Protein AF-Q0W185-F1 (afdb_monomer)

Radius of gyration: 13.71 Å; Cα contacts (8 Å, |Δi|>4): 116; 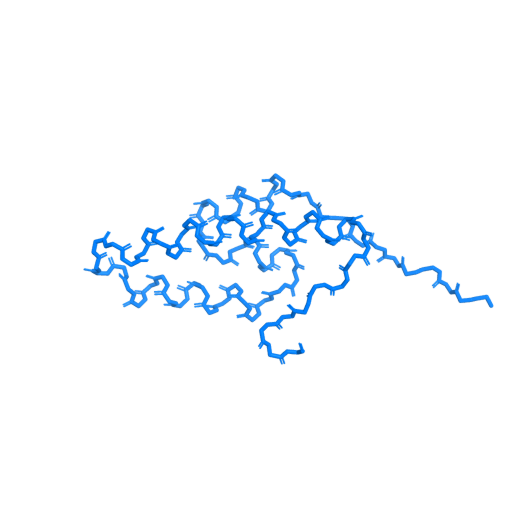chains: 1; bounding box: 41×18×38 Å

Mean predicted aligned error: 6.06 Å

Sequence (82 aa):
MASAPVINRKEPILSLILSFLVPGLGQIYNGQVKKGLVLLVAYFLLCWTCIAPLIIWIYGLYDGYTVAAAINCGEHQPDWFS

Organism: Methanocella arvoryzae (strain DSM 22066 / NBRC 105507 / MRE50) (NCBI:txid351160)

Structure (mmCIF, N/CA/C/O backbone):
data_AF-Q0W185-F1
#
_entry.id   AF-Q0W185-F1
#
loop_
_atom_site.group_PDB
_atom_site.id
_atom_site.type_symbol
_atom_site.label_atom_id
_atom_site.label_alt_id
_atom_site.label_comp_id
_atom_site.label_asym_id
_atom_site.label_entity_id
_atom_site.label_seq_id
_atom_site.pdbx_PDB_ins_code
_atom_site.Cartn_x
_atom_site.Cartn_y
_atom_site.Cartn_z
_atom_site.occupancy
_atom_site.B_iso_or_equiv
_atom_site.auth_seq_id
_atom_site.auth_comp_id
_atom_site.auth_asym_id
_atom_site.auth_atom_id
_atom_site.pdbx_PDB_model_num
ATOM 1 N N . MET A 1 1 ? -30.429 8.350 22.133 1.00 49.84 1 MET A N 1
ATOM 2 C CA . MET A 1 1 ? -28.978 8.375 22.411 1.00 49.84 1 MET A CA 1
ATOM 3 C C . MET A 1 1 ? -28.305 7.746 21.204 1.00 49.84 1 MET A C 1
ATOM 5 O O . MET A 1 1 ? -28.532 6.567 20.976 1.00 49.84 1 MET A O 1
ATOM 9 N N . ALA A 1 2 ? -27.622 8.522 20.360 1.00 57.50 2 ALA A N 1
ATOM 10 C CA . ALA A 1 2 ? -26.879 7.945 19.241 1.00 57.50 2 ALA A CA 1
ATOM 11 C C . ALA A 1 2 ? -25.796 7.028 19.826 1.00 57.50 2 ALA A C 1
ATOM 13 O O . ALA A 1 2 ? -24.991 7.479 20.639 1.00 57.50 2 ALA A O 1
ATOM 14 N N . SER A 1 3 ? -25.830 5.736 19.502 1.00 58.03 3 SER A N 1
ATOM 15 C CA . SER A 1 3 ? -24.766 4.806 19.875 1.00 58.03 3 SER A CA 1
ATOM 16 C C . SER A 1 3 ? -23.461 5.330 19.285 1.00 58.03 3 SER A C 1
ATOM 18 O O . SER A 1 3 ? -23.391 5.530 18.071 1.00 58.03 3 SER A O 1
ATOM 20 N N . ALA A 1 4 ? -22.459 5.598 20.126 1.00 62.62 4 ALA A N 1
ATOM 21 C CA . ALA A 1 4 ? -21.137 5.997 19.654 1.00 62.62 4 ALA A CA 1
ATOM 22 C C 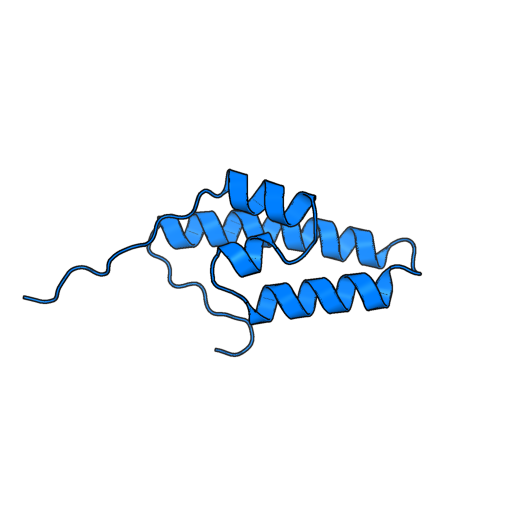. ALA A 1 4 ? -20.658 4.985 18.593 1.00 62.62 4 ALA A C 1
ATOM 24 O O . ALA A 1 4 ? -20.836 3.779 18.803 1.00 62.62 4 ALA A O 1
ATOM 25 N N . PRO A 1 5 ? -20.109 5.437 17.451 1.00 64.12 5 PRO A N 1
ATOM 26 C CA . PRO A 1 5 ? -19.635 4.521 16.426 1.00 64.12 5 PRO A CA 1
ATOM 27 C C . PRO A 1 5 ? -18.581 3.598 17.038 1.00 64.12 5 PRO A C 1
ATOM 29 O O . PRO A 1 5 ? -17.647 4.051 17.701 1.00 64.12 5 PRO A O 1
ATOM 32 N N . VAL A 1 6 ? -18.741 2.290 16.842 1.00 66.12 6 VAL A N 1
ATOM 33 C CA . VAL A 1 6 ? -17.739 1.305 17.255 1.00 66.12 6 VAL A CA 1
ATOM 34 C C . VAL A 1 6 ? -16.533 1.476 16.331 1.00 66.12 6 VAL A C 1
ATOM 36 O O . VAL A 1 6 ? -16.504 0.930 15.229 1.00 66.12 6 VAL A O 1
ATOM 39 N N . ILE A 1 7 ? -15.550 2.275 16.751 1.00 65.75 7 ILE A N 1
ATOM 40 C CA . ILE A 1 7 ? -14.298 2.453 16.010 1.00 65.75 7 ILE A CA 1
ATOM 41 C C . ILE A 1 7 ? -13.485 1.165 16.152 1.00 65.75 7 ILE A C 1
ATOM 43 O O . ILE A 1 7 ? -12.926 0.864 17.208 1.00 65.75 7 ILE A O 1
ATOM 47 N N . ASN A 1 8 ? -13.444 0.374 15.081 1.00 74.62 8 ASN A N 1
ATOM 48 C CA . ASN A 1 8 ? -12.610 -0.817 14.999 1.00 74.62 8 ASN A CA 1
ATOM 49 C C . ASN A 1 8 ? -11.154 -0.373 14.810 1.00 74.62 8 ASN A C 1
ATOM 51 O O . ASN A 1 8 ? -10.711 -0.164 13.680 1.00 74.62 8 ASN A O 1
ATOM 55 N N . ARG A 1 9 ? -10.442 -0.167 15.926 1.00 76.62 9 ARG A N 1
ATOM 56 C CA . ARG A 1 9 ? -9.029 0.229 15.909 1.00 76.62 9 ARG A CA 1
ATOM 57 C C . ARG A 1 9 ? -8.207 -0.763 15.084 1.00 76.62 9 ARG A C 1
ATOM 59 O O . ARG A 1 9 ? -8.364 -1.976 15.217 1.00 76.62 9 ARG A O 1
ATOM 66 N N . LYS A 1 10 ? -7.347 -0.227 14.225 1.00 82.56 10 LYS A N 1
ATOM 67 C CA . LYS A 1 10 ? -6.437 -0.966 13.350 1.00 82.56 10 LYS A CA 1
ATOM 68 C C . LYS A 1 10 ? -5.020 -0.773 13.838 1.00 82.56 10 LYS A C 1
ATOM 70 O O . LYS A 1 10 ? -4.646 0.322 14.221 1.00 82.56 10 LYS A O 1
ATOM 75 N N . GLU A 1 11 ? -4.203 -1.807 13.792 1.00 88.25 11 GLU A N 1
ATOM 76 C CA . GLU A 1 11 ? -2.800 -1.680 14.175 1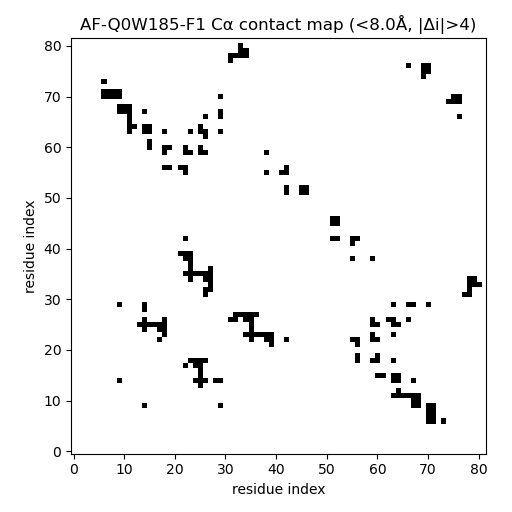.00 88.25 11 GLU A CA 1
ATOM 77 C C . GLU A 1 11 ? -1.982 -1.192 12.963 1.00 88.25 11 GLU A C 1
ATOM 79 O O . GLU A 1 11 ? -1.822 -1.950 12.000 1.00 88.25 11 GLU A O 1
ATOM 84 N N . PRO A 1 12 ? -1.447 0.050 12.955 1.00 86.44 12 PRO A N 1
ATOM 85 C CA . PRO A 1 12 ? -0.768 0.599 11.777 1.00 86.44 12 PRO A CA 1
ATOM 86 C C . PRO A 1 12 ? 0.502 -0.164 11.422 1.00 86.44 12 PRO A C 1
ATOM 88 O O . PRO A 1 12 ? 0.837 -0.305 10.249 1.00 86.44 12 PRO A O 1
ATOM 91 N N . ILE A 1 13 ? 1.180 -0.705 12.436 1.00 84.62 13 ILE A N 1
ATOM 92 C CA . ILE A 1 13 ? 2.368 -1.544 12.267 1.00 84.62 13 ILE A CA 1
ATOM 93 C C . ILE A 1 13 ? 1.994 -2.869 11.596 1.00 84.62 13 ILE A C 1
ATOM 95 O O . ILE A 1 13 ? 2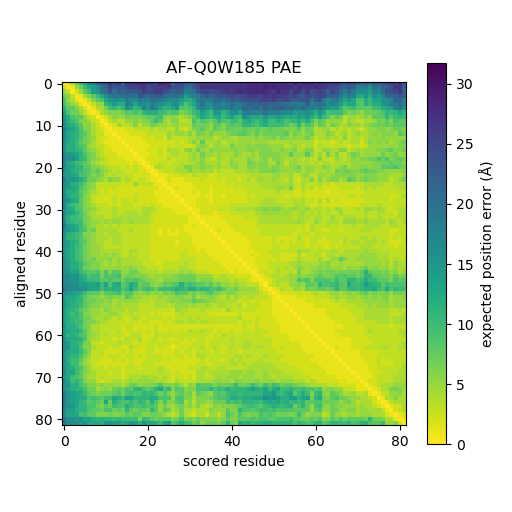.697 -3.310 10.693 1.00 84.62 13 ILE A O 1
ATOM 99 N N . LEU A 1 14 ? 0.869 -3.485 11.976 1.00 84.25 14 LEU A N 1
ATOM 100 C CA . LEU A 1 14 ? 0.376 -4.685 11.297 1.00 84.25 14 LEU A CA 1
ATOM 101 C C . LEU A 1 14 ? 0.008 -4.371 9.847 1.00 84.25 14 LEU A C 1
ATOM 103 O O . LEU A 1 14 ? 0.450 -5.086 8.957 1.00 84.25 14 LEU A O 1
ATOM 107 N N . SER A 1 15 ? -0.714 -3.277 9.590 1.00 87.44 15 SER A N 1
ATOM 108 C CA . SER A 1 15 ? -1.031 -2.845 8.222 1.00 87.44 15 SER A CA 1
ATOM 109 C C . SER A 1 15 ? 0.230 -2.626 7.372 1.00 87.44 15 SER A C 1
ATOM 111 O O . SER A 1 15 ? 0.300 -3.087 6.234 1.00 87.44 15 SER A O 1
ATOM 113 N N . LEU A 1 16 ? 1.264 -2.005 7.950 1.00 85.62 16 LEU A N 1
ATOM 114 C CA . LEU A 1 16 ? 2.567 -1.824 7.312 1.00 85.62 16 LEU A CA 1
ATOM 115 C C . LEU A 1 16 ? 3.228 -3.170 6.984 1.00 85.62 16 LEU A C 1
ATOM 117 O O . LEU A 1 16 ? 3.677 -3.360 5.859 1.00 85.62 16 LEU A O 1
ATOM 121 N N . ILE A 1 17 ? 3.271 -4.110 7.935 1.00 87.50 17 ILE A N 1
ATOM 122 C CA . ILE A 1 17 ? 3.846 -5.450 7.724 1.00 87.50 17 ILE A CA 1
ATOM 123 C C . ILE A 1 17 ? 3.065 -6.205 6.641 1.00 87.50 17 ILE A C 1
ATOM 125 O O . ILE A 1 17 ? 3.665 -6.858 5.790 1.00 87.50 17 ILE A O 1
ATOM 129 N N . LEU A 1 18 ? 1.737 -6.090 6.628 1.00 84.31 18 LEU A N 1
ATOM 130 C CA . LEU A 1 18 ? 0.907 -6.692 5.590 1.00 84.31 18 LEU A CA 1
ATOM 131 C C . LEU A 1 18 ? 1.242 -6.108 4.210 1.00 84.31 18 LEU A C 1
ATOM 133 O O . LEU A 1 18 ? 1.495 -6.875 3.283 1.00 84.31 18 LEU A O 1
ATOM 137 N N . SER A 1 19 ? 1.313 -4.779 4.082 1.00 85.50 19 SER A N 1
ATOM 138 C CA . SER A 1 19 ? 1.716 -4.110 2.836 1.00 85.50 19 SER A CA 1
ATOM 139 C C . SER A 1 19 ? 3.167 -4.396 2.431 1.00 85.50 19 SER A C 1
ATOM 141 O O . SER A 1 19 ? 3.463 -4.436 1.239 1.00 85.50 19 SER A O 1
ATOM 143 N N . PHE A 1 20 ? 4.066 -4.612 3.397 1.00 82.25 20 PHE A N 1
ATOM 144 C CA . PHE A 1 20 ? 5.454 -5.012 3.158 1.00 82.25 20 PHE A CA 1
ATOM 145 C C . PHE A 1 20 ? 5.523 -6.388 2.490 1.00 82.25 20 PHE A C 1
ATOM 147 O O . PHE A 1 20 ? 6.244 -6.564 1.509 1.00 82.25 20 PHE A O 1
ATOM 154 N N . LEU A 1 21 ? 4.771 -7.361 3.014 1.00 82.75 21 LEU A N 1
ATOM 155 C CA . LEU A 1 21 ? 4.770 -8.732 2.505 1.00 82.75 21 LEU A CA 1
ATOM 156 C C . LEU A 1 21 ? 4.123 -8.823 1.124 1.00 82.75 21 LEU A C 1
ATOM 158 O O . LEU A 1 21 ? 4.669 -9.472 0.234 1.00 82.75 21 LEU A O 1
ATOM 162 N N . VAL A 1 22 ? 2.966 -8.180 0.943 1.00 86.81 22 VAL A N 1
ATOM 163 C CA . VAL A 1 22 ? 2.266 -8.135 -0.343 1.00 86.81 22 VAL A CA 1
ATOM 164 C C . VAL A 1 22 ? 1.593 -6.768 -0.504 1.00 86.81 22 VAL A C 1
ATOM 166 O O . VAL A 1 22 ? 0.758 -6.388 0.326 1.00 86.81 22 VAL A O 1
ATOM 169 N N . PRO A 1 23 ? 1.888 -6.031 -1.588 1.00 87.62 23 PRO A N 1
ATOM 170 C CA . PRO A 1 23 ? 1.258 -4.743 -1.828 1.00 87.62 23 PRO A CA 1
ATOM 171 C C . PRO A 1 23 ? -0.262 -4.904 -1.962 1.00 87.62 23 PRO A C 1
ATOM 173 O O . PRO A 1 23 ? -0.752 -5.786 -2.666 1.00 87.62 23 PRO A O 1
ATOM 176 N N . GLY A 1 24 ? -1.008 -4.051 -1.255 1.00 87.00 24 GLY A N 1
ATOM 177 C CA . GLY A 1 24 ? -2.470 -4.085 -1.205 1.00 87.00 24 GLY A CA 1
ATOM 178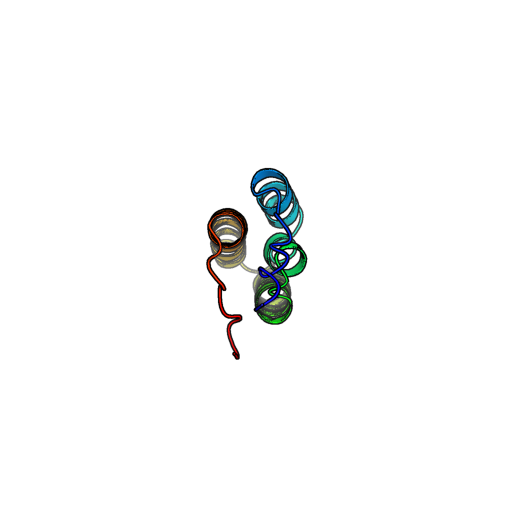 C C . GLY A 1 24 ? -3.071 -4.812 0.006 1.00 87.00 24 GLY A C 1
ATOM 179 O O . GLY A 1 24 ? -4.248 -4.604 0.306 1.00 87.00 24 GLY A O 1
ATOM 180 N N . LEU A 1 25 ? -2.305 -5.624 0.750 1.00 89.25 25 LEU A N 1
ATOM 181 C CA . LEU A 1 25 ? -2.846 -6.336 1.919 1.00 89.25 25 LEU A CA 1
ATOM 182 C C . LEU A 1 25 ? -3.144 -5.418 3.111 1.00 89.25 25 LEU A C 1
ATOM 184 O O . LEU A 1 25 ? -4.156 -5.624 3.781 1.00 89.25 25 LEU A O 1
ATOM 188 N N . GLY A 1 26 ? -2.317 -4.399 3.369 1.00 90.69 26 GLY A N 1
ATOM 189 C CA . GLY A 1 26 ? -2.595 -3.420 4.428 1.00 90.69 26 GLY A CA 1
ATOM 190 C C . GLY A 1 26 ? -3.894 -2.654 4.164 1.00 90.69 26 GLY A C 1
ATOM 191 O O . GLY A 1 26 ? -4.723 -2.492 5.057 1.00 90.69 26 GLY A O 1
ATOM 192 N N . GLN A 1 27 ? -4.153 -2.290 2.904 1.00 90.69 27 GLN A N 1
ATOM 193 C CA . GLN A 1 27 ? -5.411 -1.671 2.480 1.00 90.69 27 GLN A CA 1
ATOM 194 C C . GLN A 1 27 ? -6.615 -2.599 2.705 1.00 90.69 27 GLN A C 1
ATOM 196 O O . GLN A 1 27 ? -7.639 -2.151 3.218 1.00 90.69 27 GLN A O 1
ATOM 201 N N . ILE A 1 28 ? -6.499 -3.895 2.389 1.00 91.31 28 ILE A N 1
ATOM 202 C CA . ILE A 1 28 ? -7.565 -4.879 2.654 1.00 91.31 28 ILE A CA 1
ATOM 203 C C . ILE A 1 28 ? -7.828 -5.010 4.163 1.00 91.31 28 ILE A C 1
ATOM 205 O O . ILE A 1 28 ? -8.985 -5.001 4.582 1.00 91.31 28 ILE A O 1
ATOM 209 N N . TYR A 1 29 ? -6.779 -5.061 4.989 1.00 89.31 29 TYR A N 1
ATOM 210 C CA . TYR A 1 29 ? -6.898 -5.099 6.454 1.00 89.31 29 TYR A CA 1
ATOM 211 C C . TYR A 1 29 ? -7.582 -3.850 7.033 1.00 89.31 29 TYR A C 1
ATOM 213 O O . TYR A 1 29 ? -8.397 -3.942 7.959 1.00 89.31 29 TYR A O 1
ATOM 221 N N . ASN A 1 30 ? -7.314 -2.690 6.437 1.00 89.50 30 ASN A N 1
ATOM 222 C CA . ASN A 1 30 ? -7.954 -1.424 6.779 1.00 89.50 30 ASN A CA 1
ATOM 223 C C . ASN A 1 30 ? -9.414 -1.321 6.298 1.00 89.50 30 ASN A C 1
ATOM 225 O O . ASN A 1 30 ? -10.074 -0.323 6.571 1.00 89.50 30 ASN A O 1
ATOM 229 N N . GLY A 1 31 ? -9.940 -2.333 5.600 1.00 87.69 31 GLY A N 1
ATOM 230 C CA . GLY A 1 31 ? -11.296 -2.334 5.043 1.00 87.69 31 GLY A CA 1
ATOM 231 C C . GLY A 1 31 ? -11.407 -1.690 3.657 1.00 87.69 31 GLY A C 1
ATOM 232 O O . GLY A 1 31 ? -12.486 -1.677 3.073 1.00 87.69 31 GLY A O 1
ATOM 233 N N . GLN A 1 32 ? -10.300 -1.217 3.080 1.00 89.25 32 GLN A N 1
ATOM 234 C CA . GLN A 1 32 ? -10.234 -0.632 1.739 1.00 89.25 32 GLN A CA 1
ATOM 235 C C . GLN A 1 32 ? -9.954 -1.709 0.681 1.00 89.25 32 GLN A C 1
ATOM 237 O O . GLN A 1 32 ? -8.949 -1.677 -0.034 1.00 89.25 32 GLN A O 1
ATOM 242 N N . VAL A 1 33 ? -10.864 -2.680 0.568 1.00 90.00 33 VAL A N 1
ATOM 243 C CA . VAL A 1 33 ? -10.687 -3.870 -0.287 1.00 90.00 33 VAL A CA 1
ATOM 244 C C . VAL A 1 33 ? -10.446 -3.495 -1.748 1.00 90.00 33 VAL A C 1
ATOM 246 O O . VAL A 1 33 ? -9.542 -4.033 -2.383 1.00 90.00 33 VAL A O 1
ATOM 249 N N . LYS A 1 34 ? -11.212 -2.532 -2.276 1.00 91.50 34 LYS A N 1
ATOM 250 C CA . LYS A 1 34 ? -11.073 -2.103 -3.672 1.00 91.50 34 LYS A CA 1
ATOM 251 C C . LYS A 1 34 ? -9.696 -1.487 -3.945 1.00 91.50 34 LYS A C 1
ATOM 253 O O . LYS A 1 34 ? -9.098 -1.787 -4.975 1.00 91.50 34 LYS A O 1
ATOM 258 N N . LYS A 1 35 ? -9.171 -0.677 -3.012 1.00 89.31 35 LYS A N 1
ATOM 259 C CA . LYS A 1 35 ? -7.823 -0.097 -3.129 1.00 89.31 35 LYS A CA 1
ATOM 260 C C . LYS A 1 35 ? -6.752 -1.179 -3.124 1.00 89.31 35 LYS A C 1
ATOM 262 O O . LYS A 1 35 ? -5.896 -1.214 -4.004 1.00 89.31 35 LYS A O 1
ATOM 267 N N . GLY A 1 36 ? -6.841 -2.097 -2.164 1.00 90.19 36 GLY A N 1
ATOM 268 C CA . GLY A 1 36 ? -5.886 -3.192 -2.051 1.00 90.19 36 GLY A CA 1
ATOM 269 C C . GLY A 1 36 ? -5.873 -4.106 -3.273 1.00 90.19 36 GLY A C 1
ATOM 270 O O . GLY A 1 36 ? -4.802 -4.464 -3.753 1.00 90.19 36 GLY A O 1
ATOM 271 N N . LEU A 1 37 ? -7.043 -4.413 -3.840 1.00 93.12 37 LEU A N 1
ATOM 272 C CA . LEU A 1 37 ? -7.136 -5.232 -5.048 1.00 93.12 37 LEU A CA 1
ATOM 273 C C . LEU A 1 37 ? -6.496 -4.548 -6.261 1.00 93.12 37 LEU A C 1
ATOM 275 O O . LEU A 1 37 ? -5.760 -5.191 -7.004 1.00 93.12 37 LEU A O 1
ATOM 279 N N . VAL A 1 38 ? -6.738 -3.249 -6.452 1.00 93.75 38 VAL A N 1
ATOM 280 C CA . VAL A 1 38 ? -6.129 -2.489 -7.552 1.00 93.75 38 VAL A CA 1
ATOM 281 C C . VAL A 1 38 ? -4.605 -2.441 -7.409 1.00 93.75 38 VAL A C 1
ATOM 283 O O . VAL A 1 38 ? -3.911 -2.648 -8.400 1.00 93.75 38 VAL A O 1
ATOM 286 N N . LEU A 1 39 ? -4.072 -2.247 -6.197 1.00 90.81 39 LEU A N 1
ATOM 287 C CA . LEU A 1 39 ? -2.623 -2.289 -5.955 1.00 90.81 39 LEU A CA 1
ATOM 288 C C . LEU A 1 39 ? -2.020 -3.662 -6.242 1.00 90.81 39 LEU A C 1
ATOM 290 O O . LEU A 1 39 ? -0.961 -3.747 -6.862 1.00 90.81 39 LEU A O 1
ATOM 294 N N . LEU A 1 40 ? -2.706 -4.728 -5.834 1.00 91.19 40 LEU A N 1
ATOM 295 C CA . LEU A 1 40 ? -2.263 -6.097 -6.063 1.00 91.19 40 LEU A CA 1
ATOM 296 C C . LEU A 1 40 ? -2.251 -6.421 -7.564 1.00 91.19 40 LEU A C 1
ATOM 298 O O . LEU A 1 40 ? -1.243 -6.891 -8.086 1.00 91.19 40 LEU A O 1
ATOM 302 N N . VAL A 1 41 ? -3.327 -6.093 -8.287 1.00 92.50 41 VAL A N 1
ATOM 303 C CA . VAL A 1 41 ? -3.405 -6.274 -9.745 1.00 92.50 41 VAL A CA 1
ATOM 304 C C . VAL A 1 41 ? -2.344 -5.438 -10.459 1.00 92.50 41 VAL A C 1
ATOM 306 O O . VAL A 1 41 ? -1.633 -5.969 -11.307 1.00 92.50 41 VAL A O 1
ATOM 309 N N . ALA A 1 42 ? -2.181 -4.162 -10.100 1.00 90.06 42 ALA A N 1
ATOM 310 C CA . ALA A 1 42 ? -1.166 -3.296 -10.695 1.00 90.06 42 ALA A CA 1
ATOM 311 C C . ALA A 1 42 ? 0.252 -3.838 -10.464 1.00 90.06 42 ALA A C 1
ATOM 313 O O . ALA A 1 42 ? 1.061 -3.848 -11.389 1.00 90.06 42 ALA A O 1
ATOM 314 N N . TYR A 1 43 ? 0.539 -4.348 -9.263 1.00 89.06 43 TYR A N 1
ATOM 315 C CA . TYR A 1 43 ? 1.819 -4.972 -8.951 1.00 89.06 43 TYR A CA 1
ATOM 316 C C . TYR A 1 43 ? 2.087 -6.200 -9.830 1.00 89.06 43 TYR A C 1
ATOM 318 O O . TYR A 1 43 ? 3.148 -6.278 -10.442 1.00 89.06 43 TYR A O 1
ATOM 326 N N . PHE A 1 44 ? 1.126 -7.122 -9.967 1.00 89.12 44 PHE A N 1
ATOM 327 C CA . PHE A 1 44 ? 1.281 -8.301 -10.832 1.00 89.12 44 PHE A CA 1
ATOM 328 C C . PHE A 1 44 ? 1.352 -7.950 -12.323 1.00 89.12 44 PHE A C 1
ATOM 330 O O . PHE A 1 44 ? 2.096 -8.583 -13.064 1.00 89.12 44 PHE A O 1
ATOM 337 N N . LEU A 1 45 ? 0.619 -6.931 -12.775 1.00 90.31 45 LEU A N 1
ATOM 338 C CA . LEU A 1 45 ? 0.664 -6.475 -14.165 1.00 90.31 45 LEU A CA 1
ATOM 339 C C . LEU A 1 45 ? 1.980 -5.798 -14.532 1.00 90.31 45 LEU A C 1
ATOM 341 O O . LEU A 1 45 ? 2.333 -5.790 -15.705 1.00 90.31 45 LEU A O 1
ATOM 345 N N . LEU A 1 46 ? 2.682 -5.211 -13.562 1.00 88.69 46 LEU A N 1
ATOM 346 C CA . LEU A 1 46 ? 3.912 -4.449 -13.779 1.00 88.69 46 LEU A CA 1
ATOM 347 C C . LEU A 1 46 ? 5.157 -5.153 -13.225 1.00 88.69 46 LEU A C 1
ATOM 349 O O . LEU A 1 46 ? 6.255 -4.612 -13.352 1.00 88.69 46 LEU A O 1
ATOM 353 N N . CYS A 1 47 ? 5.018 -6.356 -12.659 1.00 86.00 47 CYS A N 1
AT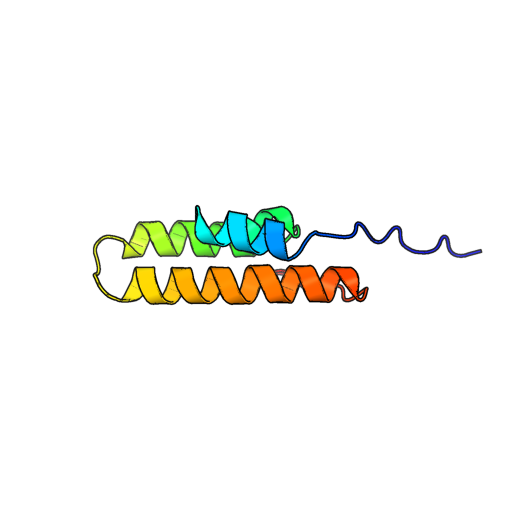OM 354 C CA . CYS A 1 47 ? 6.112 -7.099 -12.025 1.00 86.00 47 CYS A CA 1
ATOM 355 C C . CYS A 1 47 ? 7.255 -7.454 -12.989 1.00 86.00 47 CYS A C 1
ATOM 357 O O . CYS A 1 47 ? 8.383 -7.654 -12.551 1.00 86.00 47 CYS A O 1
ATOM 359 N N . TRP A 1 48 ? 6.980 -7.499 -14.296 1.00 85.69 48 TRP A N 1
ATOM 360 C CA . TRP A 1 48 ? 7.973 -7.728 -15.350 1.00 85.69 48 TRP A CA 1
ATOM 361 C C . TRP A 1 48 ? 8.845 -6.497 -15.640 1.00 85.69 48 TRP A C 1
ATOM 363 O O . TRP A 1 48 ? 9.823 -6.594 -16.379 1.00 85.69 48 TRP A O 1
ATOM 373 N N . THR A 1 49 ? 8.512 -5.339 -15.067 1.00 89.06 49 THR A N 1
ATOM 374 C CA . THR A 1 49 ? 9.321 -4.119 -15.154 1.00 89.06 49 THR A CA 1
ATOM 375 C C . THR A 1 49 ? 10.182 -3.957 -13.900 1.00 89.06 49 THR A C 1
ATOM 377 O O . THR A 1 49 ? 9.788 -4.364 -12.813 1.00 89.06 49 THR A O 1
ATOM 380 N N . CYS A 1 50 ? 11.354 -3.327 -14.010 1.00 80.75 50 CYS A N 1
ATOM 381 C CA . CYS A 1 50 ? 12.261 -3.203 -12.861 1.00 80.75 50 CYS A CA 1
ATOM 382 C C . CYS A 1 50 ? 11.871 -2.088 -11.870 1.00 80.75 50 CYS A C 1
ATOM 384 O O . CYS A 1 50 ? 12.184 -2.186 -10.688 1.00 80.75 50 CYS A O 1
ATOM 386 N N . ILE A 1 51 ? 11.223 -1.012 -12.335 1.00 88.44 51 ILE A N 1
ATOM 387 C CA . ILE A 1 51 ? 11.030 0.220 -11.541 1.00 88.44 51 ILE A CA 1
ATOM 388 C C . ILE A 1 51 ? 9.587 0.374 -11.046 1.00 88.44 51 ILE A C 1
ATOM 390 O O . ILE A 1 51 ? 9.365 0.718 -9.886 1.00 88.44 51 ILE A O 1
ATOM 394 N N . ALA A 1 52 ? 8.591 0.104 -11.892 1.00 86.88 52 ALA A N 1
ATOM 395 C CA . ALA A 1 52 ? 7.191 0.309 -11.532 1.00 86.88 52 ALA A CA 1
ATOM 396 C C . ALA A 1 52 ? 6.712 -0.517 -10.314 1.00 86.88 52 ALA A C 1
ATOM 398 O O . ALA A 1 52 ? 6.037 0.067 -9.463 1.00 86.88 52 ALA A O 1
ATOM 399 N N . PRO A 1 53 ? 7.067 -1.810 -10.136 1.00 84.38 53 PRO A N 1
ATOM 400 C CA . PRO A 1 53 ? 6.616 -2.565 -8.968 1.00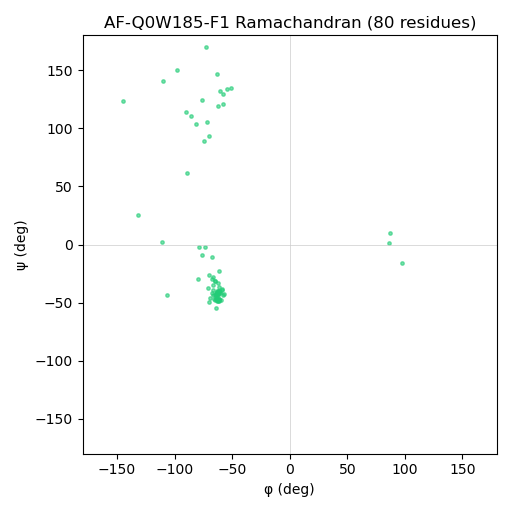 84.38 53 PRO A CA 1
ATOM 401 C C . PRO A 1 53 ? 7.235 -2.045 -7.666 1.00 84.38 53 PRO A C 1
ATOM 403 O O . PRO A 1 53 ? 6.574 -2.103 -6.634 1.00 84.38 53 PRO A O 1
ATOM 406 N N . LEU A 1 54 ? 8.448 -1.476 -7.703 1.00 88.38 54 LEU A N 1
ATOM 407 C CA . LEU A 1 54 ? 9.066 -0.841 -6.532 1.00 88.38 54 LEU A CA 1
ATOM 408 C C . LEU A 1 54 ? 8.305 0.418 -6.109 1.00 88.38 54 LEU A C 1
ATOM 410 O O . LEU A 1 54 ? 8.041 0.603 -4.923 1.00 88.38 54 LEU A O 1
ATOM 414 N N . ILE A 1 55 ? 7.903 1.256 -7.069 1.00 91.81 55 ILE A N 1
ATOM 415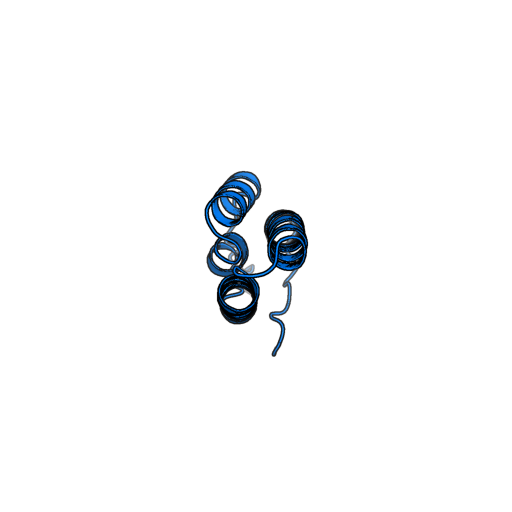 C CA . ILE A 1 55 ? 7.101 2.457 -6.790 1.00 91.81 55 ILE A CA 1
ATOM 416 C C . ILE A 1 55 ? 5.752 2.064 -6.178 1.00 91.81 55 ILE A C 1
ATOM 418 O O . ILE A 1 55 ? 5.353 2.623 -5.158 1.00 91.81 55 ILE A O 1
ATOM 422 N N . ILE A 1 56 ? 5.073 1.074 -6.767 1.00 89.12 56 ILE A N 1
ATOM 423 C CA . ILE A 1 56 ? 3.776 0.579 -6.282 1.00 89.12 56 ILE A CA 1
ATOM 424 C C . ILE A 1 56 ? 3.904 -0.008 -4.875 1.00 89.12 56 ILE A C 1
ATOM 426 O O . ILE A 1 56 ? 3.051 0.237 -4.024 1.00 89.12 56 ILE A O 1
ATOM 430 N N . TRP A 1 57 ? 4.979 -0.750 -4.612 1.00 90.06 57 TRP A N 1
ATOM 431 C CA . TRP A 1 57 ? 5.231 -1.352 -3.309 1.00 90.06 57 TRP A CA 1
ATOM 432 C C . TRP A 1 57 ? 5.483 -0.299 -2.220 1.00 90.06 57 TRP A C 1
ATOM 434 O O . TRP A 1 57 ? 4.838 -0.339 -1.171 1.00 90.06 57 TRP A O 1
ATOM 444 N N . ILE A 1 58 ? 6.333 0.702 -2.487 1.00 92.69 58 ILE A N 1
ATOM 445 C CA . ILE A 1 58 ? 6.588 1.816 -1.553 1.00 92.69 58 ILE A CA 1
ATOM 446 C C . ILE A 1 58 ? 5.309 2.624 -1.304 1.00 92.69 58 ILE A C 1
ATOM 448 O O . ILE A 1 58 ? 5.000 2.958 -0.158 1.00 92.69 58 ILE A O 1
ATOM 452 N N . TYR A 1 59 ? 4.544 2.912 -2.359 1.00 92.81 59 TYR A N 1
ATOM 453 C CA . TYR A 1 59 ? 3.258 3.590 -2.230 1.00 92.81 59 TYR A CA 1
ATOM 454 C C . TYR A 1 59 ? 2.288 2.790 -1.349 1.00 92.81 59 TYR A C 1
ATOM 456 O O . TYR A 1 59 ? 1.715 3.341 -0.411 1.00 92.81 59 TYR A O 1
ATOM 464 N N . GLY A 1 60 ? 2.153 1.481 -1.589 1.00 89.38 60 GLY A N 1
ATOM 465 C CA . GLY A 1 60 ? 1.263 0.606 -0.824 1.00 89.38 60 GLY A CA 1
ATOM 466 C C . GLY A 1 60 ? 1.624 0.499 0.663 1.00 89.38 60 GLY A C 1
ATOM 467 O O . GLY A 1 60 ? 0.726 0.394 1.502 1.00 89.38 60 GLY A O 1
ATOM 468 N N . LEU A 1 61 ? 2.917 0.569 0.995 1.00 90.06 61 LEU A N 1
ATOM 469 C CA . LEU A 1 61 ? 3.431 0.659 2.365 1.00 90.06 61 LEU A CA 1
ATOM 470 C C . LEU A 1 61 ? 3.012 1.954 3.062 1.00 90.06 61 LEU A C 1
ATOM 472 O O . LEU A 1 61 ? 2.429 1.914 4.147 1.00 90.06 61 LEU A O 1
ATOM 476 N N . TYR A 1 62 ? 3.307 3.093 2.433 1.00 92.31 62 TYR A N 1
ATOM 477 C CA . TYR A 1 62 ? 2.999 4.410 2.985 1.00 92.31 62 TYR A CA 1
ATOM 478 C C . TYR A 1 62 ? 1.489 4.604 3.169 1.00 92.31 62 TYR A C 1
ATOM 480 O O . TYR A 1 62 ? 1.027 5.000 4.242 1.00 92.31 62 TYR A O 1
ATOM 488 N N . ASP A 1 63 ? 0.711 4.267 2.143 1.00 91.06 63 ASP A N 1
ATOM 489 C CA . ASP A 1 63 ? -0.745 4.372 2.164 1.00 91.06 63 ASP A CA 1
ATOM 490 C C . ASP A 1 63 ? -1.351 3.436 3.225 1.00 91.06 63 ASP A C 1
ATOM 492 O O . ASP A 1 63 ? -2.101 3.883 4.089 1.00 91.06 63 ASP A O 1
ATOM 496 N N . GLY A 1 64 ? -0.934 2.166 3.284 1.00 88.94 64 GLY A N 1
ATOM 497 C CA . GLY A 1 64 ? -1.434 1.213 4.281 1.00 88.94 64 GLY A CA 1
ATOM 498 C C . GLY A 1 64 ? -1.195 1.655 5.732 1.00 88.94 64 GLY A C 1
ATOM 499 O O . GLY A 1 64 ? -2.072 1.469 6.585 1.00 88.94 64 GLY A O 1
ATOM 500 N N . TYR A 1 65 ? -0.043 2.267 6.023 1.00 90.31 65 TYR A N 1
ATOM 501 C CA . TYR A 1 65 ? 0.269 2.807 7.349 1.00 90.31 65 TYR A CA 1
ATOM 502 C C . TYR A 1 65 ? -0.563 4.051 7.685 1.00 90.31 65 TYR A C 1
ATOM 504 O O . TYR A 1 65 ? -1.175 4.124 8.753 1.00 90.31 65 TYR A O 1
ATOM 512 N N . THR A 1 66 ? -0.605 5.023 6.772 1.00 90.50 66 THR A N 1
ATOM 513 C CA . THR A 1 66 ? -1.300 6.300 6.998 1.00 90.50 66 THR A CA 1
ATOM 514 C C . THR A 1 66 ? -2.810 6.112 7.114 1.00 90.50 66 THR A C 1
ATOM 516 O O . THR A 1 66 ? -3.429 6.707 7.993 1.00 90.50 66 THR A O 1
ATOM 519 N N . VAL A 1 67 ? -3.398 5.222 6.310 1.00 89.50 67 VAL A N 1
ATOM 520 C CA . VAL A 1 67 ? -4.814 4.839 6.402 1.00 89.50 67 VAL A CA 1
ATOM 521 C C . VAL A 1 67 ? -5.125 4.212 7.761 1.00 89.50 67 VAL A C 1
ATOM 523 O O . VAL A 1 67 ? -6.101 4.592 8.403 1.00 89.50 67 VAL A O 1
ATOM 526 N N . ALA A 1 68 ? -4.299 3.273 8.230 1.00 89.56 68 ALA A N 1
ATOM 527 C CA . ALA A 1 68 ? -4.517 2.622 9.521 1.00 89.56 68 ALA A CA 1
ATOM 528 C C . ALA A 1 68 ? -4.436 3.624 10.686 1.00 89.56 68 ALA A C 1
ATOM 530 O O . ALA A 1 68 ? -5.248 3.575 11.610 1.00 89.56 68 ALA A O 1
ATOM 531 N N . ALA A 1 69 ? -3.492 4.569 10.619 1.00 89.44 69 ALA A N 1
ATOM 532 C CA . ALA A 1 69 ? -3.389 5.659 11.585 1.00 89.44 69 ALA A CA 1
ATOM 533 C C . ALA A 1 69 ? -4.614 6.592 11.538 1.00 89.44 69 ALA A C 1
ATOM 535 O O . ALA A 1 69 ? -5.142 6.951 12.588 1.00 89.44 69 ALA A O 1
ATOM 536 N N . ALA A 1 70 ? -5.112 6.924 10.344 1.00 88.25 70 ALA A N 1
ATOM 537 C CA . ALA A 1 70 ? -6.295 7.766 10.171 1.00 88.25 70 ALA A CA 1
ATOM 538 C C . ALA A 1 70 ? -7.565 7.112 10.749 1.00 88.25 70 ALA A C 1
ATOM 540 O O . ALA A 1 70 ? -8.309 7.757 11.487 1.00 88.25 70 ALA A O 1
ATOM 541 N N . ILE A 1 71 ? -7.766 5.808 10.511 1.00 87.19 71 ILE A N 1
ATOM 542 C CA . ILE A 1 71 ? -8.894 5.045 11.078 1.00 87.19 71 ILE A CA 1
ATOM 543 C C . ILE A 1 71 ? -8.870 5.084 12.613 1.00 87.19 71 ILE A C 1
ATOM 545 O O . ILE A 1 71 ? -9.912 5.241 13.249 1.00 87.19 71 ILE A O 1
ATOM 549 N N . ASN A 1 72 ? -7.685 4.994 13.225 1.00 87.06 72 ASN A N 1
ATOM 550 C CA . ASN A 1 72 ? -7.543 5.090 14.680 1.00 87.06 72 ASN A CA 1
ATOM 551 C C . ASN A 1 72 ? -7.889 6.471 15.243 1.00 87.06 72 ASN A C 1
ATOM 553 O O . ASN A 1 72 ? -8.330 6.556 16.389 1.00 87.06 72 ASN A O 1
ATOM 557 N N . CYS A 1 73 ? -7.715 7.529 14.453 1.00 85.06 73 CYS A N 1
ATOM 558 C CA . CYS A 1 73 ? -8.117 8.890 14.807 1.00 85.06 73 CYS A CA 1
ATOM 559 C C . CYS A 1 73 ? -9.625 9.140 14.622 1.00 85.06 73 CYS A C 1
ATOM 561 O O . CYS A 1 73 ? -10.102 10.224 14.947 1.00 85.06 73 CYS A O 1
ATOM 563 N N . GLY A 1 74 ? -10.381 8.149 14.134 1.00 81.94 74 GLY A N 1
ATOM 564 C CA . GLY A 1 74 ? -11.811 8.275 13.848 1.00 81.94 74 GLY A CA 1
ATOM 565 C C . GLY A 1 74 ? -12.121 8.820 12.452 1.00 81.94 74 GLY A C 1
ATOM 566 O O . GLY A 1 74 ? -13.279 9.118 12.167 1.00 81.94 74 GLY A O 1
ATOM 567 N N . GLU A 1 75 ? -11.118 8.931 11.577 1.00 84.38 75 GLU A N 1
ATOM 568 C CA . GLU A 1 75 ? -11.298 9.364 10.192 1.00 84.38 75 GLU A CA 1
ATOM 569 C C . GLU A 1 75 ? -11.896 8.217 9.363 1.00 84.38 75 GLU A C 1
ATOM 571 O O . GLU A 1 75 ? -11.333 7.118 9.288 1.00 84.38 75 GLU A O 1
ATOM 576 N N . HIS A 1 76 ? -13.027 8.460 8.697 1.00 74.38 76 HIS A N 1
ATOM 577 C CA . HIS A 1 76 ? -13.525 7.522 7.698 1.00 74.38 76 HIS A CA 1
ATOM 578 C C . HIS A 1 76 ? -12.783 7.759 6.386 1.00 74.38 76 HIS A C 1
ATOM 580 O O . HIS A 1 76 ? -13.047 8.732 5.684 1.00 74.38 76 HIS A O 1
ATOM 586 N N . GLN A 1 77 ? -11.832 6.884 6.070 1.00 82.75 77 GLN A N 1
ATOM 587 C CA . GLN A 1 77 ? -11.017 7.055 4.877 1.00 82.75 77 GLN A CA 1
ATOM 588 C C . GLN A 1 77 ? -11.671 6.353 3.671 1.00 82.75 77 GLN A C 1
ATOM 590 O O . GLN A 1 77 ? -11.754 5.117 3.676 1.00 82.75 77 GLN A O 1
ATOM 595 N N . PRO A 1 78 ? -12.125 7.103 2.647 1.00 78.69 78 PRO A N 1
ATOM 596 C CA . PRO A 1 78 ? -12.871 6.546 1.524 1.00 78.69 78 PRO A CA 1
ATOM 597 C C . PRO A 1 78 ? -12.021 5.558 0.721 1.00 78.69 78 PRO A C 1
ATOM 599 O O . PRO A 1 78 ? -10.795 5.697 0.602 1.00 78.69 78 PRO A O 1
ATOM 602 N N . ASP A 1 79 ? -12.677 4.538 0.169 1.00 82.06 79 ASP A N 1
ATOM 603 C CA . ASP A 1 79 ? -12.071 3.693 -0.852 1.00 82.06 79 ASP A CA 1
ATOM 604 C C 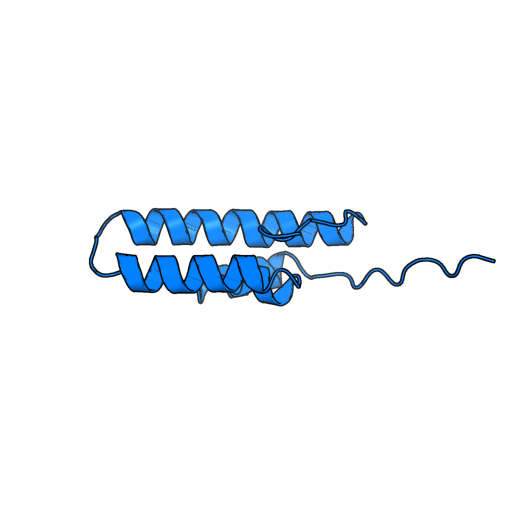. ASP A 1 79 ? -11.981 4.463 -2.188 1.00 82.06 79 ASP A C 1
ATOM 606 O O . ASP A 1 79 ? -12.474 5.579 -2.312 1.00 82.06 79 ASP A O 1
ATOM 610 N N . TRP A 1 80 ? -11.277 3.939 -3.194 1.00 82.69 80 TRP A N 1
ATOM 611 C CA . TRP A 1 80 ? -11.106 4.677 -4.461 1.00 82.69 80 TRP A CA 1
ATOM 612 C C . TRP A 1 80 ? -12.386 4.864 -5.281 1.00 82.69 80 TRP A C 1
ATOM 614 O O . TRP A 1 80 ? -12.381 5.609 -6.256 1.00 82.69 80 TRP A O 1
ATOM 624 N N . PHE A 1 81 ? -13.463 4.181 -4.925 1.00 80.69 81 PHE A N 1
ATOM 625 C CA . PHE A 1 81 ? -14.699 4.121 -5.690 1.00 80.69 81 PHE A CA 1
ATOM 626 C C . PHE A 1 81 ? -15.923 4.388 -4.800 1.00 80.69 81 PHE A C 1
ATOM 628 O O . PHE A 1 81 ? -17.003 3.863 -5.086 1.00 80.69 81 PHE A O 1
ATOM 635 N N . SER A 1 82 ? -15.742 5.118 -3.697 1.00 76.88 82 SER A N 1
ATOM 636 C CA . SER A 1 82 ? -16.769 5.460 -2.705 1.00 76.88 82 SER A CA 1
ATOM 637 C C . SER A 1 82 ? -16.638 6.908 -2.274 1.00 76.88 82 SER A C 1
ATOM 639 O O . SER A 1 82 ? -15.499 7.269 -1.901 1.00 76.88 82 SER A O 1
#

Secondary structure (DSSP, 8-state):
-PPPP------HHHHHHHHHHSTTHHHHHTT-HHHHHHHHHHHHHHTTSSSHHHHHHHHHHHHHHHHHHHHHTT-----TT-

pLDDT: mean 84.93, std 8.64, range [49.84, 93.75]

Nearest PDB structures (foldseek):
  5ys9-assembly1_A  TM=4.140E-01  e=4.758E+00  Yarrowia lipolytica CLIB122
  1is2-assembly1_B  TM=3.229E-01  e=7.997E+00  Rattus norvegicus

Solvent-accessible surface area (backbone atoms only — not comparable to full-atom values): 4376 Å² total; per-residue (Å²): 129,85,76,75,79,85,75,79,72,47,59,29,67,58,19,27,53,37,5,66,78,41,40,16,44,7,25,39,74,67,68,27,47,71,46,10,51,52,44,35,51,51,35,67,75,30,55,90,43,89,58,60,31,56,52,50,34,55,49,27,26,55,50,12,26,53,52,18,50,38,41,56,74,70,46,86,77,70,42,88,87,99

Foldseek 3Di:
DPDDPPLPQFDLVVLLVLLLVAQLRLCVSLVLNVQSVVLRVQLVVCVVPDPRNVVSSVVSNVCSNVSSVCSNVVHDDDHPVD